Protein AF-A7T8X2-F1 (afdb_monomer_lite)

Sequence (101 aa):
MGEGCTWSRVHMVWGAHGLGCTWSGVHMVWGAHGLGCTWSGVHMAWGAHGLGCTWSGVHMAWGAHGLGCTWSWVNMAWGEHGLGCTWSWVNMVWGAHGLGC

pLDDT: mean 73.7, std 8.92, range [37.06, 85.94]

Structure (mmCIF, N/CA/C/O backbone):
data_AF-A7T8X2-F1
#
_entry.id   AF-A7T8X2-F1
#
loop_
_atom_site.group_PDB
_atom_site.id
_atom_site.type_symbol
_atom_site.label_atom_id
_atom_site.label_alt_id
_atom_site.label_comp_id
_atom_site.label_asym_id
_atom_site.label_entity_id
_atom_site.label_seq_id
_atom_site.pdbx_PDB_ins_code
_atom_site.Cartn_x
_atom_site.Cartn_y
_atom_site.Cartn_z
_atom_site.occupancy
_atom_site.B_iso_or_equiv
_atom_site.auth_seq_id
_atom_site.auth_comp_id
_atom_site.auth_asym_id
_atom_site.auth_atom_id
_atom_site.pdbx_PDB_model_num
ATOM 1 N N . MET A 1 1 ? 10.646 1.507 -14.982 1.00 37.06 1 MET A N 1
ATOM 2 C CA . MET A 1 1 ? 9.607 2.545 -14.848 1.00 37.06 1 MET A CA 1
ATOM 3 C C . MET A 1 1 ? 8.291 1.927 -15.288 1.00 37.06 1 MET A C 1
ATOM 5 O O . MET A 1 1 ? 8.228 1.472 -16.420 1.00 37.06 1 MET A O 1
ATOM 9 N N . GLY A 1 2 ? 7.311 1.794 -14.395 1.00 46.09 2 GLY A N 1
ATOM 10 C CA . GLY A 1 2 ? 5.986 1.266 -14.725 1.00 46.09 2 GLY A CA 1
ATOM 11 C C . GLY A 1 2 ? 4.943 2.279 -14.283 1.00 46.09 2 GLY A C 1
ATOM 12 O O . GLY A 1 2 ? 4.760 2.476 -13.085 1.00 46.09 2 GLY A O 1
ATOM 13 N N . GLU A 1 3 ? 4.330 2.952 -15.248 1.00 45.94 3 GLU A N 1
ATOM 14 C CA . GLU A 1 3 ? 3.209 3.865 -15.040 1.00 45.94 3 GLU A CA 1
ATOM 15 C C . GLU A 1 3 ? 1.985 3.002 -14.667 1.00 45.94 3 GLU A C 1
ATOM 17 O O . GLU A 1 3 ? 1.505 2.237 -15.501 1.00 45.94 3 GLU A O 1
ATOM 22 N N . GLY A 1 4 ? 1.534 3.046 -13.406 1.00 60.16 4 GLY A N 1
ATOM 23 C CA . GLY A 1 4 ? 0.262 2.465 -12.949 1.00 60.16 4 GLY A CA 1
ATOM 24 C C . GLY A 1 4 ? 0.072 0.960 -13.190 1.00 60.16 4 GLY A C 1
ATOM 25 O O . GLY A 1 4 ? -0.660 0.548 -14.087 1.00 60.16 4 GLY A O 1
ATOM 26 N N . CYS A 1 5 ? 0.664 0.112 -12.345 1.00 65.12 5 CYS A N 1
ATOM 27 C CA . CYS A 1 5 ? 0.409 -1.332 -12.367 1.00 65.12 5 CYS A CA 1
ATOM 28 C C . CYS A 1 5 ? -0.646 -1.736 -11.328 1.00 65.12 5 CYS A C 1
ATOM 30 O O . CYS A 1 5 ? -0.539 -1.387 -10.150 1.00 65.12 5 CYS A O 1
ATOM 32 N N . THR A 1 6 ? -1.632 -2.527 -11.752 1.00 72.00 6 THR A N 1
ATOM 33 C CA . THR A 1 6 ? -2.625 -3.142 -10.863 1.00 72.00 6 THR A CA 1
ATOM 34 C C . THR A 1 6 ? -2.302 -4.617 -10.677 1.00 72.00 6 THR A C 1
ATOM 36 O O . THR A 1 6 ? -2.374 -5.405 -11.618 1.00 72.00 6 THR A O 1
ATOM 39 N N . TRP A 1 7 ? -1.968 -5.003 -9.451 1.00 73.00 7 TRP A N 1
ATOM 40 C CA . TRP A 1 7 ? -1.764 -6.398 -9.080 1.00 73.00 7 TRP A CA 1
ATOM 41 C C . TRP A 1 7 ? -2.964 -6.862 -8.270 1.00 73.00 7 TRP A C 1
ATOM 43 O O . TRP A 1 7 ? -3.281 -6.299 -7.223 1.00 73.00 7 TRP A O 1
ATOM 53 N N . SER A 1 8 ? -3.651 -7.885 -8.769 1.00 72.25 8 SER A N 1
ATOM 54 C CA . SER A 1 8 ? -4.782 -8.517 -8.094 1.00 72.25 8 SER A CA 1
ATOM 55 C C . SER A 1 8 ? -4.491 -10.000 -7.892 1.00 72.25 8 SER A C 1
ATOM 57 O O . SER A 1 8 ? -3.801 -10.600 -8.723 1.00 72.25 8 SER A O 1
ATOM 59 N N . ARG A 1 9 ? -5.048 -10.594 -6.823 1.00 79.44 9 ARG A N 1
ATOM 60 C CA . ARG A 1 9 ? -4.954 -12.030 -6.463 1.00 79.44 9 ARG A CA 1
ATOM 61 C C . ARG A 1 9 ? -3.737 -12.350 -5.572 1.00 79.44 9 ARG A C 1
ATOM 63 O O . ARG A 1 9 ? -3.370 -11.517 -4.748 1.00 79.44 9 ARG A O 1
ATOM 70 N N . VAL A 1 10 ? -3.199 -13.571 -5.646 1.00 79.25 10 VAL A N 1
ATOM 71 C CA . VAL A 1 10 ? -2.091 -14.034 -4.795 1.00 79.25 10 VAL A CA 1
ATOM 72 C C . VAL A 1 10 ? -0.776 -13.933 -5.554 1.00 79.25 10 VAL A C 1
ATOM 74 O O . VAL A 1 10 ? -0.667 -14.537 -6.621 1.00 79.25 10 VAL A O 1
ATOM 77 N N . HIS A 1 11 ? 0.207 -13.212 -5.013 1.00 77.94 11 HIS A N 1
ATOM 78 C CA . HIS A 1 11 ? 1.533 -13.098 -5.628 1.00 77.94 11 HIS A CA 1
ATOM 79 C C . HIS A 1 11 ? 2.663 -13.212 -4.609 1.00 77.94 11 HIS A C 1
ATOM 81 O O . HIS A 1 11 ? 2.564 -12.747 -3.473 1.00 77.94 11 HIS A O 1
ATOM 87 N N . MET A 1 12 ? 3.766 -13.808 -5.058 1.00 79.38 12 MET A N 1
ATOM 88 C CA . MET A 1 12 ? 5.060 -13.747 -4.387 1.00 79.38 12 MET A CA 1
ATOM 89 C C . MET A 1 12 ? 6.005 -12.943 -5.268 1.00 79.38 12 MET A C 1
ATOM 91 O O . MET A 1 12 ? 6.245 -13.315 -6.417 1.00 79.38 12 MET A O 1
ATOM 95 N N . VAL A 1 13 ? 6.514 -11.831 -4.744 1.00 74.38 13 VAL A N 1
ATOM 96 C CA . VAL A 1 13 ? 7.345 -10.897 -5.506 1.00 74.38 13 VAL A CA 1
ATOM 97 C C . VAL A 1 13 ? 8.629 -10.619 -4.738 1.00 74.38 13 VAL A C 1
ATOM 99 O O . VAL A 1 13 ? 8.616 -10.297 -3.554 1.00 74.38 13 VAL A O 1
ATOM 102 N N . TRP A 1 14 ? 9.767 -10.727 -5.417 1.00 70.00 14 TRP A N 1
ATOM 103 C CA . TRP A 1 14 ? 11.058 -10.464 -4.782 1.00 70.00 14 TRP A CA 1
ATOM 104 C C . TRP A 1 14 ? 11.337 -8.959 -4.645 1.00 70.00 14 TRP A C 1
ATOM 106 O O . TRP A 1 14 ? 11.885 -8.508 -3.648 1.00 70.00 14 TRP A O 1
ATOM 116 N N . GLY A 1 15 ? 10.872 -8.155 -5.601 1.00 69.00 15 GLY A N 1
ATOM 117 C CA . GLY A 1 15 ? 10.927 -6.699 -5.533 1.00 69.00 15 GLY A CA 1
ATOM 118 C C . GLY A 1 15 ? 9.728 -6.073 -6.234 1.00 69.00 15 GLY A C 1
ATOM 119 O O . GLY A 1 15 ? 9.523 -6.299 -7.424 1.00 69.00 15 GLY A O 1
ATOM 120 N N . ALA A 1 16 ? 8.942 -5.292 -5.502 1.00 69.88 16 ALA A N 1
ATOM 121 C CA . ALA A 1 16 ? 7.843 -4.501 -6.033 1.00 69.88 16 ALA A CA 1
ATOM 122 C C . ALA A 1 16 ? 8.266 -3.030 -6.060 1.00 69.88 16 ALA A C 1
ATOM 124 O O . ALA A 1 16 ? 8.558 -2.453 -5.016 1.00 69.88 16 ALA A O 1
ATOM 125 N N . HIS A 1 17 ? 8.302 -2.422 -7.245 1.00 71.81 17 HIS A N 1
ATOM 126 C CA . HIS A 1 17 ? 8.598 -0.999 -7.410 1.00 71.81 17 HIS A CA 1
ATOM 127 C C . HIS A 1 17 ? 7.486 -0.358 -8.235 1.00 71.81 17 HIS A C 1
ATOM 129 O O . HIS A 1 17 ? 7.200 -0.825 -9.339 1.00 71.81 17 HIS A O 1
ATOM 135 N N . GLY A 1 18 ? 6.839 0.680 -7.707 1.00 67.44 18 GLY A N 1
ATOM 136 C CA . GLY A 1 18 ? 5.656 1.253 -8.342 1.00 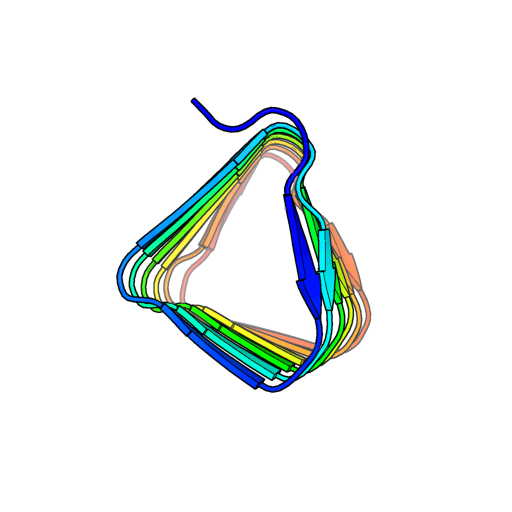67.44 18 GLY A CA 1
ATOM 137 C C . GLY A 1 18 ? 5.473 2.746 -8.107 1.00 67.44 18 GLY A C 1
ATOM 138 O O . GLY A 1 18 ? 5.735 3.251 -7.018 1.00 67.44 18 GLY A O 1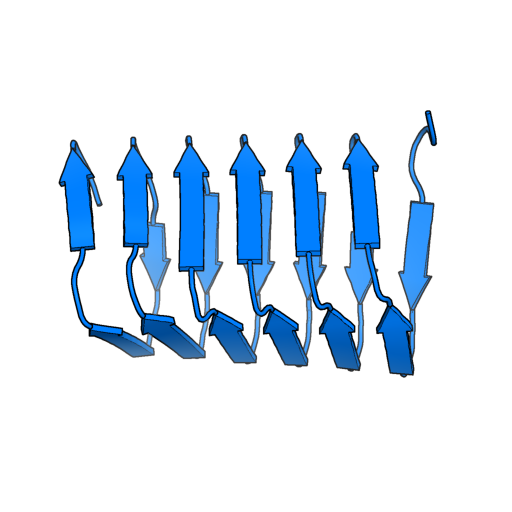
ATOM 139 N N . LEU A 1 19 ? 4.986 3.440 -9.135 1.00 78.19 19 LEU A N 1
ATOM 140 C CA . LEU A 1 19 ? 4.473 4.806 -9.047 1.00 78.19 19 LEU A CA 1
ATOM 141 C C . LEU A 1 19 ? 2.970 4.741 -9.318 1.00 78.19 19 LEU A C 1
ATOM 143 O O . LEU A 1 19 ? 2.563 4.293 -10.390 1.00 78.19 19 LEU A O 1
ATOM 147 N N . GLY A 1 20 ? 2.145 5.127 -8.343 1.00 77.75 20 GLY A N 1
ATOM 148 C CA . GLY A 1 20 ? 0.685 5.077 -8.487 1.00 77.75 20 GLY A CA 1
ATOM 149 C C . GLY A 1 20 ? 0.120 3.661 -8.660 1.00 77.75 20 GLY A C 1
ATOM 150 O O . GLY A 1 20 ? -0.896 3.478 -9.325 1.00 77.75 20 GLY A O 1
ATOM 151 N N . CYS A 1 21 ? 0.795 2.638 -8.126 1.00 76.56 21 CYS A N 1
ATOM 152 C CA . CYS A 1 21 ? 0.364 1.248 -8.274 1.00 76.56 21 CYS A CA 1
ATOM 153 C C . CYS A 1 21 ? -0.694 0.861 -7.237 1.00 76.56 21 CYS A C 1
ATOM 155 O O . CYS A 1 21 ? -0.678 1.336 -6.099 1.00 76.56 21 CYS A O 1
ATOM 157 N N . THR A 1 22 ? -1.560 -0.083 -7.606 1.00 81.69 22 THR A N 1
ATOM 158 C CA . THR A 1 22 ? -2.560 -0.656 -6.698 1.00 81.69 22 THR A CA 1
ATOM 159 C C . THR A 1 22 ? -2.341 -2.154 -6.545 1.00 81.69 22 THR A C 1
ATOM 161 O O . THR A 1 22 ? -2.355 -2.905 -7.520 1.00 81.69 22 THR A O 1
ATOM 164 N N . TRP A 1 23 ? -2.172 -2.590 -5.304 1.00 78.50 23 TRP A N 1
ATOM 165 C CA . TRP A 1 23 ? -1.948 -3.975 -4.914 1.00 78.50 23 TRP A CA 1
ATOM 166 C C . TRP A 1 23 ? -3.147 -4.457 -4.115 1.00 78.50 23 TRP A C 1
ATOM 168 O O . TRP A 1 23 ? -3.477 -3.896 -3.076 1.00 78.50 23 TRP A O 1
ATOM 178 N N . SER A 1 24 ? -3.820 -5.493 -4.602 1.00 83.19 24 SER A N 1
ATOM 179 C CA . SER A 1 24 ? -5.040 -6.027 -4.001 1.00 83.19 24 SER A CA 1
ATOM 180 C C . SER A 1 24 ? -4.982 -7.551 -3.901 1.00 83.19 24 SER A C 1
ATOM 182 O O . SER A 1 24 ? -4.573 -8.233 -4.841 1.00 83.19 24 SER A O 1
ATOM 184 N N . GLY A 1 25 ? -5.363 -8.106 -2.751 1.00 85.25 25 GLY A N 1
ATOM 185 C CA . GLY A 1 25 ? -5.351 -9.552 -2.506 1.00 85.25 25 GLY A CA 1
ATOM 186 C C . GLY A 1 25 ? -4.335 -9.967 -1.447 1.00 85.25 25 GLY A C 1
ATOM 187 O O . GLY A 1 25 ? -4.236 -9.311 -0.413 1.00 85.25 25 GLY A O 1
ATOM 188 N N . VAL A 1 26 ? -3.624 -11.071 -1.685 1.00 83.94 26 VAL A N 1
ATOM 189 C CA . VAL A 1 26 ? -2.637 -11.612 -0.739 1.00 83.94 26 VAL A CA 1
ATOM 190 C C . VAL A 1 26 ? -1.256 -11.541 -1.369 1.00 83.94 26 VAL A C 1
ATOM 192 O O . VAL A 1 26 ? -1.009 -12.212 -2.368 1.00 83.94 26 VAL A O 1
ATOM 195 N N . HIS A 1 27 ? -0.351 -10.750 -0.805 1.00 82.00 27 HIS A N 1
ATOM 196 C CA . HIS A 1 27 ? 0.987 -10.595 -1.373 1.00 82.00 27 HIS A CA 1
ATOM 197 C C . HIS A 1 27 ? 2.067 -10.837 -0.335 1.00 82.00 27 HIS A C 1
ATOM 199 O O . HIS A 1 27 ? 1.992 -10.370 0.799 1.00 82.00 27 HIS A O 1
ATOM 205 N N . MET A 1 28 ? 3.101 -11.553 -0.755 1.00 82.50 28 MET A N 1
ATOM 206 C CA . MET A 1 28 ? 4.334 -11.690 0.005 1.00 82.50 28 MET A CA 1
ATOM 207 C C . MET A 1 28 ? 5.449 -11.040 -0.804 1.00 82.50 28 MET A C 1
ATOM 209 O O . MET A 1 28 ? 5.733 -11.451 -1.932 1.00 82.50 28 MET A O 1
ATOM 213 N N . VAL A 1 29 ? 6.035 -9.988 -0.242 1.00 78.19 29 VAL A N 1
ATOM 214 C CA . VAL A 1 29 ? 6.991 -9.126 -0.929 1.00 78.19 29 VAL A CA 1
ATOM 215 C C . VAL A 1 29 ? 8.269 -9.017 -0.111 1.00 78.19 29 VAL A C 1
ATOM 217 O O . VAL A 1 29 ? 8.245 -8.664 1.064 1.00 78.19 29 VAL A O 1
ATOM 220 N N . TRP A 1 30 ? 9.415 -9.299 -0.726 1.00 75.31 30 TRP A N 1
ATOM 221 C CA . TRP A 1 30 ? 10.690 -9.164 -0.016 1.00 75.31 30 TRP A CA 1
ATOM 222 C C . TRP A 1 30 ? 11.100 -7.691 0.120 1.00 75.31 30 TRP A C 1
ATOM 224 O O . TRP A 1 30 ? 11.446 -7.238 1.206 1.00 75.31 30 TRP A O 1
ATOM 234 N N . GLY A 1 31 ? 10.995 -6.914 -0.960 1.00 74.00 31 GLY A N 1
ATOM 235 C CA . GLY A 1 31 ? 11.196 -5.463 -0.942 1.00 74.00 31 GLY A CA 1
ATOM 236 C C . GLY A 1 31 ? 10.091 -4.725 -1.691 1.00 74.00 31 GLY A C 1
ATOM 237 O O . GLY A 1 31 ? 9.927 -4.926 -2.892 1.00 74.00 31 GLY A O 1
ATOM 238 N N . ALA A 1 32 ? 9.343 -3.868 -1.005 1.00 72.38 32 ALA A N 1
ATOM 239 C CA . ALA A 1 32 ? 8.329 -2.999 -1.587 1.00 72.38 32 ALA A CA 1
ATOM 240 C C . ALA A 1 32 ? 8.809 -1.546 -1.568 1.00 72.38 32 ALA A C 1
ATOM 242 O O . ALA A 1 32 ? 9.171 -1.022 -0.519 1.00 72.38 32 ALA A O 1
ATOM 243 N N . HIS A 1 33 ? 8.775 -0.880 -2.718 1.00 76.50 33 HIS A N 1
ATOM 244 C CA . HIS A 1 33 ? 8.995 0.554 -2.828 1.00 76.50 33 HIS A CA 1
ATOM 245 C C . HIS A 1 33 ? 7.870 1.190 -3.642 1.00 76.50 33 HIS A C 1
ATOM 247 O O . HIS A 1 33 ? 7.604 0.788 -4.778 1.00 76.50 33 HIS A O 1
ATOM 253 N N . GLY A 1 34 ? 7.199 2.180 -3.064 1.00 72.88 34 GLY A N 1
ATOM 254 C CA . GLY A 1 34 ? 6.051 2.820 -3.693 1.00 72.88 34 GLY A CA 1
ATOM 255 C C . GLY A 1 34 ? 6.051 4.329 -3.514 1.00 72.88 34 GLY A C 1
ATOM 256 O O . GLY A 1 34 ? 6.303 4.823 -2.418 1.00 72.88 34 GLY A O 1
ATOM 257 N N . LEU A 1 35 ? 5.705 5.062 -4.571 1.00 81.25 35 LEU A N 1
ATOM 258 C CA . LEU A 1 35 ? 5.265 6.457 -4.459 1.00 81.25 35 LEU A CA 1
ATOM 259 C C . LEU A 1 35 ? 3.783 6.522 -4.827 1.00 81.25 35 LEU A C 1
ATOM 261 O O . LEU A 1 35 ? 3.398 6.048 -5.897 1.00 81.25 35 LEU A O 1
ATOM 265 N N . GLY A 1 36 ? 2.947 7.059 -3.936 1.00 82.06 36 GLY A N 1
ATOM 266 C CA . GLY A 1 36 ? 1.503 7.179 -4.167 1.00 82.06 36 GLY A CA 1
ATOM 267 C C . GLY A 1 36 ? 0.797 5.838 -4.392 1.00 82.06 36 GLY A C 1
ATOM 268 O O . GLY A 1 36 ? -0.131 5.763 -5.191 1.00 82.06 36 GLY A O 1
ATOM 269 N N . CYS A 1 37 ? 1.284 4.755 -3.781 1.00 80.44 37 CYS A N 1
ATOM 270 C CA . CYS A 1 37 ? 0.751 3.411 -4.002 1.00 80.44 37 CYS A CA 1
ATOM 271 C C . CYS A 1 37 ? -0.323 3.040 -2.976 1.00 80.44 37 CYS A C 1
ATOM 273 O O . CYS A 1 37 ? -0.264 3.448 -1.816 1.00 80.44 37 CYS A O 1
ATOM 275 N N . THR A 1 38 ? -1.258 2.186 -3.385 1.00 83.94 38 THR A N 1
ATOM 276 C CA . THR A 1 38 ? -2.314 1.661 -2.513 1.00 83.94 38 THR A CA 1
ATOM 277 C C . THR A 1 38 ? -2.204 0.149 -2.390 1.00 83.94 38 THR A C 1
ATOM 279 O O . THR A 1 38 ? -2.176 -0.561 -3.390 1.00 83.94 38 THR A O 1
ATOM 282 N N . TRP A 1 39 ? -2.180 -0.346 -1.159 1.00 79.81 39 TRP A N 1
ATOM 283 C CA . TRP A 1 39 ? -2.066 -1.753 -0.801 1.00 79.81 39 TRP A CA 1
ATOM 284 C C . TRP A 1 39 ? -3.308 -2.156 -0.009 1.00 79.81 39 TRP A C 1
ATOM 286 O O . TRP A 1 39 ? -3.644 -1.535 0.994 1.00 79.81 39 TRP A O 1
ATOM 296 N N . SER A 1 40 ? -4.037 -3.165 -0.474 1.00 84.88 40 SER A N 1
ATOM 297 C CA . SER A 1 40 ? -5.303 -3.620 0.108 1.00 84.88 40 SER A CA 1
ATOM 298 C C . SER A 1 40 ? -5.336 -5.140 0.240 1.00 84.88 40 SER A C 1
ATOM 300 O O . SER A 1 40 ? -5.021 -5.851 -0.714 1.00 84.88 40 SER A O 1
ATOM 302 N N . GLY A 1 41 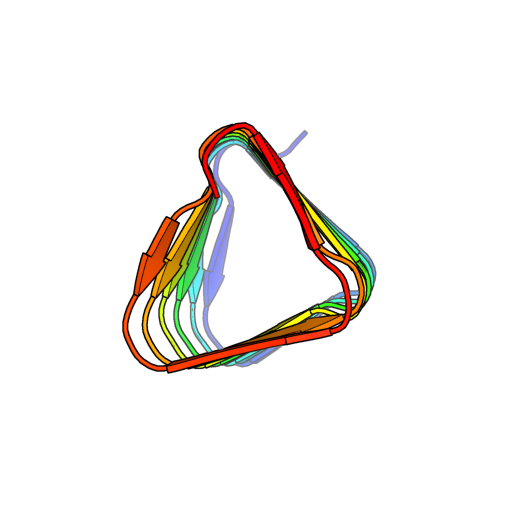? -5.715 -5.655 1.407 1.00 85.94 41 GLY A N 1
ATOM 303 C CA . GLY A 1 41 ? -5.816 -7.095 1.669 1.00 85.94 41 GLY A CA 1
ATOM 304 C C . GLY A 1 41 ? -4.806 -7.577 2.707 1.00 85.94 41 GLY A C 1
ATOM 305 O O . GLY A 1 41 ? -4.655 -6.937 3.742 1.00 85.94 41 GLY A O 1
ATOM 306 N N . VAL A 1 42 ? -4.158 -8.715 2.455 1.00 84.88 42 VAL A N 1
ATOM 307 C CA . VAL A 1 42 ? -3.163 -9.297 3.368 1.00 84.88 42 VAL A CA 1
ATOM 308 C C . VAL A 1 42 ? -1.785 -9.175 2.741 1.00 84.88 42 VAL A C 1
ATOM 310 O O . VAL A 1 42 ? -1.542 -9.758 1.687 1.00 84.88 42 VAL A O 1
ATOM 313 N N . HIS A 1 43 ? -0.877 -8.440 3.375 1.00 80.69 43 HIS A N 1
ATOM 314 C CA . HIS A 1 43 ? 0.465 -8.238 2.841 1.00 80.69 43 HIS A CA 1
ATOM 315 C C . HIS A 1 43 ? 1.534 -8.522 3.881 1.00 80.69 43 HIS A C 1
ATOM 317 O O . HIS A 1 43 ? 1.435 -8.126 5.040 1.00 80.69 43 HIS A O 1
ATOM 323 N N . MET A 1 44 ? 2.580 -9.206 3.440 1.00 83.62 44 MET A N 1
ATOM 324 C CA . MET A 1 44 ? 3.773 -9.457 4.233 1.00 83.62 44 MET A CA 1
ATOM 325 C C . MET A 1 44 ? 4.964 -8.859 3.490 1.00 83.62 44 MET A C 1
ATOM 327 O O . MET A 1 44 ? 5.248 -9.268 2.365 1.00 83.62 44 MET A O 1
ATOM 331 N N . ALA A 1 45 ? 5.624 -7.879 4.102 1.00 79.12 45 ALA A N 1
ATOM 332 C CA . ALA A 1 45 ? 6.752 -7.154 3.540 1.00 79.12 45 ALA A CA 1
ATOM 333 C C . ALA A 1 45 ? 7.992 -7.300 4.432 1.00 79.12 45 ALA A C 1
ATOM 335 O O . ALA A 1 45 ? 7.952 -6.985 5.619 1.00 79.12 45 ALA A O 1
ATOM 336 N N . TRP A 1 46 ? 9.124 -7.737 3.878 1.00 77.69 46 TRP A N 1
ATOM 337 C CA . TRP A 1 46 ? 10.371 -7.758 4.659 1.00 77.69 46 TRP A CA 1
ATOM 338 C C . TRP A 1 46 ? 10.986 -6.357 4.766 1.00 77.69 46 TRP A C 1
ATOM 340 O O . TRP A 1 46 ? 11.445 -5.953 5.829 1.00 77.69 46 TRP A O 1
ATOM 350 N N . GLY A 1 47 ? 10.940 -5.585 3.682 1.00 75.00 47 GLY A N 1
ATOM 351 C CA . GLY A 1 47 ? 11.264 -4.162 3.675 1.00 75.00 47 GLY A CA 1
ATOM 352 C C . GLY A 1 47 ? 10.230 -3.384 2.873 1.00 75.00 47 GLY A C 1
ATOM 353 O O . GLY A 1 47 ? 10.017 -3.680 1.700 1.00 75.00 47 GLY A O 1
ATOM 354 N N . ALA A 1 48 ? 9.594 -2.392 3.487 1.00 71.88 48 ALA A N 1
ATOM 355 C CA . ALA A 1 48 ? 8.634 -1.505 2.847 1.00 71.88 48 ALA A CA 1
ATOM 356 C C . ALA A 1 48 ? 9.146 -0.065 2.901 1.00 71.88 48 ALA A C 1
ATOM 358 O O . ALA A 1 48 ? 9.445 0.455 3.970 1.00 71.88 48 ALA A O 1
ATOM 359 N N . HIS A 1 49 ? 9.229 0.599 1.752 1.00 77.88 49 HIS A N 1
ATOM 360 C CA . HIS A 1 49 ? 9.543 2.018 1.666 1.00 77.88 49 HIS A CA 1
ATOM 361 C C . HIS A 1 49 ? 8.468 2.743 0.854 1.00 77.88 49 HIS A C 1
ATOM 363 O O . HIS A 1 49 ? 8.261 2.455 -0.324 1.00 77.88 49 HIS A O 1
ATOM 369 N N . GLY A 1 50 ? 7.771 3.693 1.468 1.00 73.69 50 GLY A N 1
ATOM 370 C CA . GLY A 1 50 ? 6.635 4.374 0.857 1.00 73.69 50 GLY A CA 1
ATOM 371 C C . GLY A 1 50 ? 6.706 5.887 1.007 1.00 73.69 50 GLY A C 1
ATOM 372 O O . GLY A 1 50 ? 7.023 6.384 2.082 1.00 73.69 50 GLY A O 1
ATOM 373 N N . LEU A 1 51 ? 6.357 6.629 -0.043 1.00 80.62 51 LEU A N 1
ATOM 374 C CA . LEU A 1 51 ? 5.987 8.045 0.081 1.00 80.62 51 LEU A CA 1
ATOM 375 C C . LEU A 1 51 ? 4.525 8.203 -0.335 1.00 80.62 51 LEU A C 1
ATOM 377 O O . LEU A 1 51 ? 4.153 7.786 -1.434 1.00 80.62 51 LEU A O 1
ATOM 381 N N . GLY A 1 52 ? 3.690 8.766 0.540 1.00 82.25 52 GLY A N 1
ATOM 382 C CA . GLY A 1 52 ? 2.261 8.963 0.277 1.00 82.25 52 GLY A CA 1
ATOM 383 C C . GLY A 1 52 ? 1.512 7.660 -0.011 1.00 82.25 52 GLY A C 1
ATOM 384 O O . GLY A 1 52 ? 0.657 7.629 -0.892 1.00 82.25 52 GLY A O 1
ATOM 385 N N . CYS A 1 53 ? 1.894 6.558 0.639 1.00 79.44 53 CYS A N 1
ATOM 386 C CA . CYS A 1 53 ? 1.299 5.245 0.389 1.00 79.44 53 CYS A CA 1
ATOM 387 C C . CYS A 1 53 ? 0.193 4.920 1.393 1.00 79.44 53 CYS A C 1
ATOM 389 O O . CYS A 1 53 ? 0.282 5.258 2.572 1.00 79.44 53 CYS A O 1
ATOM 391 N N . THR A 1 54 ? -0.820 4.190 0.940 1.00 83.12 54 THR A N 1
ATOM 392 C CA . THR A 1 54 ? -1.930 3.745 1.787 1.00 83.12 54 THR A CA 1
ATOM 393 C C . THR A 1 54 ? -1.956 2.229 1.862 1.00 83.12 54 THR A C 1
ATOM 395 O O . THR A 1 54 ? -2.022 1.559 0.837 1.00 83.12 54 THR A O 1
ATOM 398 N N . TRP A 1 55 ? -1.953 1.694 3.075 1.00 78.31 55 TRP A N 1
ATOM 399 C CA . TRP A 1 55 ? -1.988 0.274 3.392 1.00 78.31 55 TRP A CA 1
ATOM 400 C C . TRP A 1 55 ? -3.269 -0.018 4.180 1.00 78.31 55 TRP A C 1
ATOM 402 O O . TRP A 1 55 ? -3.519 0.560 5.233 1.00 78.31 55 TRP A O 1
ATOM 412 N N . SER A 1 56 ? -4.132 -0.883 3.653 1.00 83.62 56 SER A N 1
ATOM 413 C CA . SER A 1 56 ? -5.425 -1.248 4.247 1.00 83.62 56 SER A CA 1
ATOM 414 C C . SER A 1 56 ? -5.568 -2.763 4.368 1.00 83.62 56 SER A C 1
ATOM 416 O O . SER A 1 56 ? -5.356 -3.477 3.390 1.00 83.62 56 SER A O 1
ATOM 418 N N . GLY A 1 57 ? -5.907 -3.259 5.557 1.00 84.88 57 GLY A N 1
ATOM 419 C CA . GLY A 1 57 ? -6.080 -4.688 5.828 1.00 84.88 57 GLY A CA 1
ATOM 420 C C . GLY A 1 57 ? -5.049 -5.229 6.817 1.00 84.88 57 GLY A C 1
ATOM 421 O O . GLY A 1 57 ? -4.707 -4.557 7.786 1.00 84.88 57 GLY A O 1
ATOM 422 N N . VAL A 1 58 ? -4.591 -6.462 6.608 1.00 83.56 58 VAL A N 1
ATOM 423 C CA . VAL A 1 58 ? -3.620 -7.101 7.505 1.00 83.56 58 VAL A CA 1
ATOM 424 C C . VAL A 1 58 ? -2.231 -6.958 6.911 1.00 83.56 58 VAL A C 1
ATOM 426 O O . VAL A 1 58 ? -1.961 -7.496 5.839 1.00 83.56 58 VAL A O 1
ATOM 429 N N . HIS A 1 59 ? -1.354 -6.261 7.620 1.00 77.69 59 HIS A N 1
ATOM 430 C CA . HIS A 1 59 ? -0.005 -5.964 7.164 1.00 77.69 59 HIS A CA 1
ATOM 431 C C . HIS A 1 59 ? 1.029 -6.406 8.187 1.00 77.69 59 HIS A C 1
ATOM 433 O O . HIS A 1 59 ? 0.885 -6.165 9.385 1.00 77.69 59 HIS A O 1
ATOM 439 N N . MET A 1 60 ? 2.077 -7.066 7.708 1.00 81.56 60 MET A N 1
ATOM 440 C CA . MET A 1 60 ? 3.239 -7.427 8.510 1.00 81.56 60 MET A CA 1
ATOM 441 C C . MET A 1 60 ? 4.494 -6.888 7.829 1.00 81.56 60 MET A C 1
ATOM 443 O O . MET A 1 60 ? 4.785 -7.287 6.702 1.00 81.56 60 MET A O 1
ATOM 447 N N . ALA A 1 61 ? 5.223 -5.998 8.500 1.00 76.19 61 ALA A N 1
ATOM 448 C CA . ALA A 1 61 ? 6.437 -5.369 7.994 1.00 76.19 61 ALA A CA 1
ATOM 449 C C . ALA A 1 61 ? 7.633 -5.618 8.932 1.00 76.19 61 ALA A C 1
ATOM 451 O O . ALA A 1 61 ? 7.555 -5.335 10.122 1.00 76.19 61 ALA A O 1
ATOM 452 N N . TRP A 1 62 ? 8.762 -6.123 8.423 1.00 76.62 62 TRP A N 1
ATOM 453 C CA . TRP A 1 62 ? 9.992 -6.258 9.237 1.00 76.62 62 TRP A CA 1
ATOM 454 C C . TRP A 1 62 ? 10.861 -4.991 9.229 1.00 76.62 62 TRP A C 1
ATOM 456 O O . TRP A 1 62 ? 11.767 -4.841 10.039 1.00 76.62 62 TRP A O 1
ATOM 466 N N . GLY A 1 63 ? 10.610 -4.076 8.302 1.00 73.19 63 GLY A N 1
ATOM 467 C CA . GLY A 1 63 ? 11.250 -2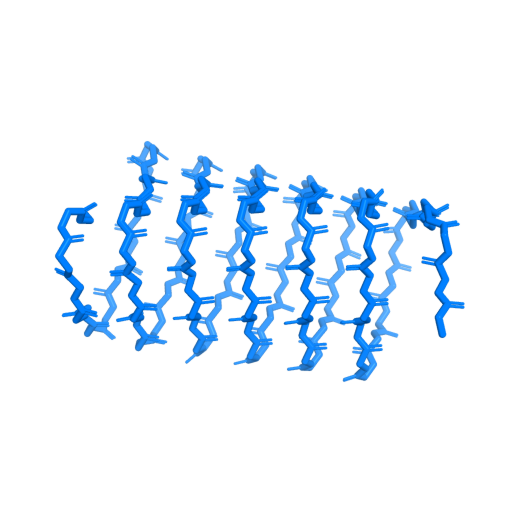.771 8.269 1.00 73.19 63 GLY A CA 1
ATOM 468 C C . GLY A 1 63 ? 10.429 -1.852 7.392 1.00 73.19 63 GLY A C 1
ATOM 469 O O . GLY A 1 63 ? 10.273 -2.119 6.199 1.00 73.19 63 GLY A O 1
ATOM 470 N N . ALA A 1 64 ? 9.879 -0.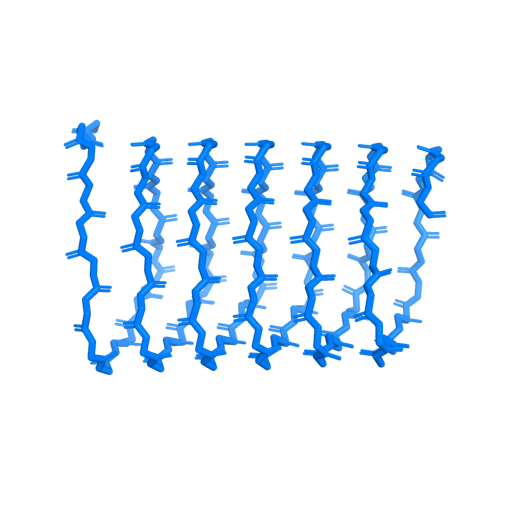798 7.979 1.00 70.38 64 ALA A N 1
ATOM 471 C CA . ALA A 1 64 ? 9.015 0.133 7.275 1.00 70.38 64 ALA A CA 1
ATOM 472 C C . ALA A 1 64 ? 9.607 1.540 7.337 1.00 70.38 64 ALA A C 1
ATOM 474 O O . ALA A 1 64 ? 9.913 2.058 8.411 1.00 70.38 64 ALA A O 1
ATOM 475 N N . HIS A 1 65 ? 9.770 2.159 6.168 1.00 76.06 65 HIS A N 1
ATOM 476 C CA . HIS A 1 65 ? 10.158 3.554 6.051 1.00 76.06 65 HIS A CA 1
ATOM 477 C C . HIS A 1 65 ? 9.108 4.340 5.266 1.00 76.06 65 HIS A C 1
ATOM 479 O O . HIS A 1 65 ? 8.844 4.047 4.099 1.00 76.06 65 HIS A O 1
ATOM 485 N N . GLY A 1 66 ? 8.485 5.329 5.901 1.00 71.75 66 GLY A N 1
ATOM 486 C CA . GLY A 1 66 ? 7.316 6.011 5.350 1.00 71.75 66 GLY A CA 1
ATOM 487 C C . GLY A 1 66 ? 7.360 7.527 5.503 1.00 71.75 66 GLY A C 1
ATOM 488 O O . GLY A 1 66 ? 7.601 8.026 6.595 1.00 71.75 66 GLY A O 1
ATOM 489 N N . LEU A 1 67 ? 7.058 8.285 4.447 1.00 78.00 67 LEU A N 1
ATOM 490 C CA . LEU A 1 67 ? 6.670 9.697 4.598 1.00 78.00 67 LEU A CA 1
ATOM 491 C C . LEU A 1 67 ? 5.223 9.867 4.147 1.00 78.00 67 LEU A C 1
ATOM 493 O O . LEU A 1 67 ? 4.899 9.573 2.995 1.00 78.00 67 LEU A O 1
ATOM 497 N N . GLY A 1 68 ? 4.354 10.339 5.042 1.00 79.94 68 GLY A N 1
ATOM 498 C CA . GLY A 1 68 ? 2.932 10.525 4.742 1.00 79.94 68 GLY A CA 1
ATOM 499 C C . GLY A 1 68 ? 2.200 9.216 4.434 1.00 79.94 68 GLY A C 1
ATOM 500 O O . GLY A 1 68 ? 1.339 9.194 3.556 1.00 79.94 68 GLY A O 1
ATOM 501 N N . CYS A 1 69 ? 2.588 8.109 5.074 1.00 75.56 69 CYS A N 1
ATOM 502 C CA . CYS A 1 69 ? 1.962 6.807 4.853 1.00 75.56 69 CYS A CA 1
ATOM 503 C C . CYS A 1 69 ? 0.805 6.569 5.826 1.00 75.56 69 CYS A C 1
ATOM 505 O O . CYS A 1 69 ? 0.884 6.920 6.999 1.00 75.56 69 CYS A O 1
ATOM 507 N N . THR A 1 70 ? -0.245 5.901 5.365 1.00 79.50 70 THR A N 1
ATOM 508 C CA . THR A 1 70 ? -1.395 5.545 6.205 1.00 79.50 70 THR A CA 1
ATOM 509 C C . THR A 1 70 ? -1.560 4.041 6.256 1.00 79.50 70 THR A C 1
ATOM 511 O O . THR A 1 70 ? -1.638 3.400 5.212 1.00 79.50 70 THR A O 1
ATOM 514 N N . TRP A 1 71 ? -1.671 3.495 7.462 1.00 76.00 71 TRP A N 1
ATOM 515 C CA . TRP A 1 71 ? -1.861 2.077 7.732 1.00 76.00 71 TRP A CA 1
ATOM 516 C C . TRP A 1 71 ? -3.162 1.880 8.509 1.00 76.00 71 TRP A C 1
ATOM 518 O O . TRP A 1 71 ? -3.383 2.480 9.560 1.00 76.00 71 TRP A O 1
ATOM 528 N N . SER A 1 72 ? -4.056 1.053 7.979 1.00 78.19 72 SER A N 1
ATOM 529 C CA . SER A 1 72 ? -5.391 0.821 8.537 1.00 78.19 72 SER A CA 1
ATOM 530 C C . SER A 1 72 ? -5.644 -0.662 8.780 1.00 78.19 72 SER A C 1
ATOM 532 O O . SER A 1 72 ? -5.331 -1.467 7.903 1.00 78.19 72 SER A O 1
ATOM 534 N N . TRP A 1 73 ? -6.326 -0.964 9.895 1.00 77.94 73 TRP A N 1
ATOM 535 C CA . TRP A 1 73 ? -6.794 -2.275 10.379 1.00 77.94 73 TRP A CA 1
ATOM 536 C C . TRP A 1 73 ? -5.846 -3.011 11.323 1.00 77.94 73 TRP A C 1
ATOM 538 O O . TRP A 1 73 ? -5.955 -2.851 12.537 1.00 77.94 73 TRP A O 1
ATOM 548 N N . VAL A 1 74 ? -4.987 -3.879 10.801 1.00 77.56 74 VAL A N 1
ATOM 549 C CA . VAL A 1 74 ? -4.087 -4.681 11.630 1.00 77.56 74 VAL A CA 1
ATOM 550 C C . VAL A 1 74 ? -2.703 -4.554 11.048 1.00 77.56 74 VAL A C 1
ATOM 552 O O . VAL A 1 74 ? -2.445 -5.058 9.958 1.00 77.56 74 VAL A O 1
ATOM 555 N N . ASN A 1 75 ? -1.821 -3.888 11.780 1.00 71.69 75 ASN A N 1
ATOM 556 C CA . ASN A 1 75 ? -0.433 -3.757 11.386 1.00 71.69 75 ASN A CA 1
ATOM 557 C C . ASN A 1 75 ? 0.494 -4.323 12.460 1.00 71.69 75 ASN A C 1
ATOM 559 O O . ASN A 1 75 ? 0.348 -4.039 13.650 1.00 71.69 75 ASN A O 1
ATOM 563 N N . MET A 1 76 ? 1.452 -5.132 12.026 1.00 75.88 76 MET A N 1
ATOM 564 C CA . MET A 1 76 ? 2.561 -5.577 12.850 1.00 75.88 76 MET A CA 1
ATOM 565 C C . MET A 1 76 ? 3.846 -5.122 12.191 1.00 75.88 76 MET A C 1
ATOM 567 O O . MET A 1 76 ? 4.142 -5.539 11.073 1.00 75.88 76 MET A O 1
ATOM 571 N N . ALA A 1 77 ? 4.606 -4.293 12.891 1.00 70.69 77 ALA A N 1
ATOM 572 C CA . ALA A 1 77 ? 5.840 -3.764 12.365 1.00 70.69 77 ALA A CA 1
ATOM 573 C C . ALA A 1 77 ? 7.008 -3.891 13.325 1.00 70.69 77 ALA A C 1
ATOM 575 O O . ALA A 1 77 ? 6.888 -3.663 14.528 1.00 70.69 77 ALA A O 1
ATOM 576 N N . TRP A 1 78 ? 8.164 -4.212 12.766 1.00 72.62 78 TRP A N 1
ATOM 577 C CA . TRP A 1 78 ? 9.435 -4.228 13.469 1.00 72.62 78 TRP A CA 1
ATOM 578 C C . TRP A 1 78 ? 10.313 -3.141 12.845 1.00 72.62 78 TRP A C 1
ATOM 580 O O . TRP A 1 78 ? 10.494 -3.141 11.640 1.00 72.62 78 TRP A O 1
ATOM 590 N N . GLY A 1 79 ? 10.811 -2.173 13.616 1.00 68.44 79 GLY A N 1
ATOM 591 C CA . GLY A 1 79 ? 11.645 -1.096 13.067 1.00 68.44 79 GLY A CA 1
ATOM 592 C C . GLY A 1 79 ? 10.906 -0.178 12.082 1.00 68.44 79 GLY A C 1
ATOM 593 O O . GLY A 1 79 ? 11.049 -0.285 10.865 1.00 68.44 79 GLY A O 1
ATOM 594 N N . GLU A 1 80 ? 10.147 0.761 12.631 1.00 65.44 80 GLU A N 1
ATOM 595 C CA . GLU A 1 80 ? 9.425 1.804 11.901 1.00 65.44 80 GLU A CA 1
ATOM 596 C C . GLU A 1 80 ? 10.228 3.107 11.890 1.00 65.44 80 GLU A C 1
ATOM 598 O O . GLU A 1 80 ? 10.654 3.586 12.946 1.00 65.44 80 GLU A O 1
ATOM 603 N N . HIS A 1 81 ? 10.399 3.720 10.718 1.00 68.56 81 HIS A N 1
ATOM 604 C CA . HIS A 1 81 ? 10.975 5.056 10.611 1.00 68.56 81 HIS A CA 1
ATOM 605 C C . HIS A 1 81 ? 10.188 5.929 9.635 1.00 68.56 81 HIS A C 1
ATOM 607 O O . HIS A 1 81 ? 10.140 5.664 8.436 1.00 68.56 81 HIS A O 1
ATOM 613 N N . GLY A 1 82 ? 9.565 7.000 10.121 1.00 65.25 82 GLY A N 1
ATOM 614 C CA . GLY A 1 82 ? 8.721 7.808 9.251 1.00 65.25 82 GLY A CA 1
ATOM 615 C C . GLY A 1 82 ? 8.361 9.188 9.766 1.00 65.25 82 GLY A C 1
ATOM 616 O O . GLY A 1 82 ? 8.539 9.510 10.936 1.00 65.25 82 GLY A O 1
ATOM 617 N N . LEU A 1 83 ? 7.868 10.030 8.860 1.00 69.19 83 LEU A N 1
ATOM 618 C CA . LEU A 1 83 ? 7.336 11.356 9.184 1.00 69.19 83 LEU A CA 1
ATOM 619 C C . LEU A 1 83 ? 5.892 11.436 8.700 1.00 69.19 83 LEU A C 1
ATOM 621 O O . LEU A 1 83 ? 5.615 11.151 7.532 1.00 69.19 83 LEU A O 1
ATOM 625 N N . GLY A 1 84 ? 4.975 11.826 9.588 1.00 68.69 84 GLY A N 1
ATOM 626 C CA . GLY A 1 84 ? 3.554 11.950 9.251 1.00 68.69 84 GLY A CA 1
ATOM 627 C C . GLY A 1 84 ? 2.893 10.620 8.883 1.00 68.69 84 GLY A C 1
ATOM 628 O O . GLY A 1 84 ? 2.075 10.587 7.965 1.00 68.69 84 GLY A O 1
ATOM 629 N N . CYS A 1 85 ? 3.288 9.519 9.529 1.00 69.19 85 CYS A N 1
ATOM 630 C CA . CYS A 1 85 ? 2.638 8.226 9.329 1.00 69.19 85 CYS A CA 1
ATOM 631 C C . CYS A 1 85 ? 1.431 8.094 10.258 1.00 69.19 85 CYS A C 1
ATOM 633 O O . CYS A 1 85 ? 1.513 8.457 11.424 1.00 69.19 85 CYS A O 1
ATOM 635 N N . THR A 1 86 ? 0.316 7.568 9.758 1.00 72.44 86 THR A N 1
ATOM 636 C CA . THR A 1 86 ? -0.901 7.385 10.557 1.00 72.44 86 THR A CA 1
ATOM 637 C C . THR A 1 86 ? -1.280 5.919 10.665 1.00 72.44 86 THR A C 1
ATOM 639 O O . THR A 1 86 ? -1.310 5.192 9.672 1.00 72.44 86 THR A O 1
ATOM 642 N N . TRP A 1 87 ? -1.608 5.499 11.886 1.00 70.69 87 TRP A N 1
ATOM 643 C CA . TRP A 1 87 ? -2.031 4.142 12.222 1.00 70.69 87 TRP A CA 1
ATOM 644 C C . TRP A 1 87 ? -3.470 4.175 12.709 1.00 70.69 87 TRP A C 1
ATOM 646 O O . TRP A 1 87 ? -3.845 5.034 13.504 1.00 70.69 87 TRP A O 1
ATOM 656 N N . SER A 1 88 ? -4.299 3.247 12.252 1.00 71.38 88 SER A N 1
ATOM 657 C CA . SER A 1 88 ? -5.676 3.127 12.729 1.00 71.38 88 SER A CA 1
ATOM 658 C C . SER A 1 88 ? -5.988 1.690 13.114 1.00 71.38 88 SER A C 1
ATOM 660 O O . SER A 1 88 ? -5.613 0.769 12.388 1.00 71.38 88 SER A O 1
ATOM 662 N N . TRP A 1 89 ? -6.762 1.540 14.196 1.00 75.44 89 TRP A N 1
ATOM 663 C CA . TRP A 1 89 ? -7.233 0.281 14.787 1.00 75.44 89 TRP A CA 1
ATOM 664 C C . TRP A 1 89 ? -6.193 -0.447 15.646 1.00 75.44 89 TRP A C 1
ATOM 666 O O . TRP A 1 89 ? -5.965 -0.033 16.779 1.00 75.44 89 TRP A O 1
ATOM 676 N N . VAL A 1 90 ? -5.600 -1.538 15.158 1.00 72.44 90 VAL A N 1
ATOM 677 C CA . VAL A 1 90 ? -4.705 -2.399 15.940 1.00 72.44 90 VAL A CA 1
ATOM 678 C C . VAL A 1 90 ? -3.312 -2.337 15.337 1.00 72.44 90 VAL A C 1
ATOM 680 O O . VAL A 1 90 ? -3.095 -2.765 14.206 1.00 72.44 90 VAL A O 1
ATOM 683 N N . ASN A 1 91 ? -2.359 -1.811 16.103 1.00 67.62 91 ASN A N 1
ATOM 684 C CA . ASN A 1 91 ? -0.976 -1.690 15.670 1.00 67.62 91 ASN A CA 1
ATOM 685 C C . ASN A 1 91 ? -0.033 -2.234 16.743 1.00 67.62 91 ASN A C 1
ATOM 687 O O . ASN A 1 91 ? -0.122 -1.846 17.908 1.00 67.62 91 ASN A O 1
ATOM 691 N N . MET A 1 92 ? 0.874 -3.120 16.345 1.00 72.50 92 MET A N 1
ATOM 692 C CA . MET A 1 92 ? 1.938 -3.632 17.198 1.00 72.50 92 MET A CA 1
ATOM 693 C C . MET A 1 92 ? 3.274 -3.257 16.568 1.00 72.50 92 MET A C 1
ATOM 695 O O . MET A 1 92 ? 3.691 -3.871 15.589 1.00 72.50 92 MET A O 1
ATOM 699 N N . VAL A 1 93 ? 3.924 -2.237 17.131 1.00 68.00 93 VAL A N 1
ATOM 700 C CA . VAL A 1 93 ? 5.210 -1.731 16.639 1.00 68.00 93 VAL A CA 1
ATOM 701 C C . VAL A 1 93 ? 6.308 -2.056 17.631 1.00 68.00 93 VAL A C 1
ATOM 703 O O . VAL A 1 93 ? 6.224 -1.688 18.805 1.00 68.00 93 VAL A O 1
ATOM 706 N N . TRP A 1 94 ? 7.365 -2.703 17.152 1.00 66.12 94 TRP A N 1
ATOM 707 C CA . TRP A 1 94 ? 8.557 -2.972 17.936 1.00 66.12 94 TRP A CA 1
ATOM 708 C C . TRP A 1 94 ? 9.715 -2.104 17.437 1.00 66.12 94 TRP A C 1
ATOM 710 O O . TRP A 1 94 ? 10.413 -2.441 16.483 1.00 66.12 94 TRP A O 1
ATOM 720 N N . GLY A 1 95 ? 9.867 -0.939 18.076 1.00 66.12 95 GLY A N 1
ATOM 721 C CA . GLY A 1 95 ? 10.823 0.106 17.701 1.00 66.12 95 GLY A CA 1
ATOM 722 C C . GLY A 1 95 ? 10.258 1.051 16.641 1.00 66.12 95 GLY A C 1
ATOM 723 O O . GLY A 1 95 ? 10.115 0.666 15.486 1.00 66.12 95 GLY A O 1
ATOM 724 N N . ALA A 1 96 ? 9.957 2.287 17.042 1.00 61.91 96 ALA A N 1
ATOM 725 C CA . ALA A 1 96 ? 9.506 3.362 16.162 1.00 61.91 96 ALA A CA 1
ATOM 726 C C . ALA A 1 96 ? 10.398 4.589 16.348 1.00 61.91 96 ALA A C 1
ATOM 728 O O . ALA A 1 96 ? 10.711 4.959 17.481 1.00 61.91 96 ALA A O 1
ATOM 729 N N . HIS A 1 97 ? 10.796 5.225 15.252 1.00 62.50 97 HIS A N 1
ATOM 730 C CA . HIS A 1 9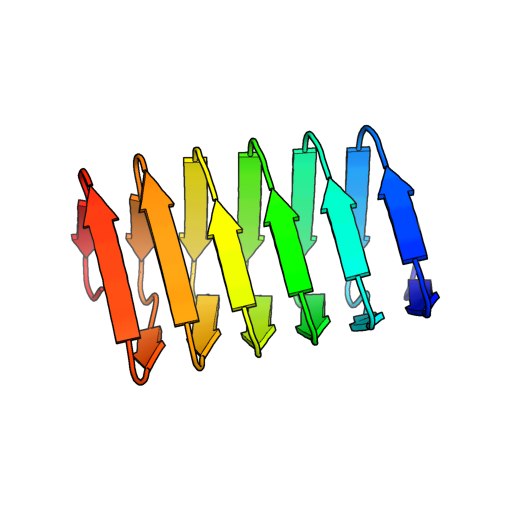7 ? 11.606 6.435 15.278 1.00 62.50 97 HIS A CA 1
ATOM 731 C C . HIS A 1 97 ? 11.102 7.412 14.211 1.00 62.50 97 HIS A C 1
ATOM 733 O O . HIS A 1 97 ? 11.316 7.222 13.018 1.00 62.50 97 HIS A O 1
ATOM 739 N N . GLY A 1 98 ? 10.387 8.457 14.625 1.00 57.12 98 GLY A N 1
ATOM 740 C CA . GLY A 1 98 ? 9.721 9.349 13.682 1.00 57.12 98 GLY A CA 1
ATOM 741 C C . GLY A 1 98 ? 9.070 10.555 14.344 1.00 57.12 98 GLY A C 1
ATOM 742 O O . GLY A 1 98 ? 8.653 10.490 15.497 1.00 57.12 98 GLY A O 1
ATOM 743 N N . LEU A 1 99 ? 8.992 11.671 13.619 1.00 53.56 99 LEU A N 1
ATOM 744 C CA . LEU A 1 99 ? 8.273 12.873 14.053 1.00 53.56 99 LEU A CA 1
ATOM 745 C C . LEU A 1 99 ? 6.853 12.838 13.467 1.00 53.56 99 LEU A C 1
ATOM 747 O O . LEU A 1 99 ? 6.681 12.774 12.249 1.00 53.56 99 LEU A O 1
ATOM 751 N N . GLY A 1 100 ? 5.838 12.893 14.334 1.00 54.50 100 GLY A N 1
ATOM 752 C CA . GLY A 1 100 ? 4.425 12.910 13.931 1.00 54.50 100 GLY A CA 1
ATOM 753 C C . GLY A 1 100 ? 3.882 11.549 13.480 1.00 54.50 100 GLY A C 1
ATOM 754 O O . GLY A 1 100 ? 3.224 11.486 12.445 1.00 54.50 100 GLY A O 1
ATOM 755 N N . CYS A 1 101 ? 4.210 10.488 14.224 1.00 52.12 101 CYS A N 1
ATOM 756 C CA . CYS A 1 101 ? 3.694 9.125 14.052 1.00 52.12 101 CYS A CA 1
ATOM 757 C C . CYS A 1 101 ? 2.718 8.758 15.175 1.00 52.12 101 CYS A C 1
ATOM 759 O O . CYS A 1 101 ? 2.924 9.279 16.297 1.00 52.12 101 CYS A O 1
#

Secondary structure (DSSP, 8-state):
--BS-EEEEEEEEEEEEEES-EEEEEEEEEEEEEES-EEEEEEEEEEEEEES-EEEEEEEESSEEEES-EEEEEEEEEEEEEES-EEEEEEEEEEEEEE--

Foldseek 3Di:
DDAEAEAEEEDEEAEAADECYEAYYAYEYAEYEYECYEAYEAYEYAEYEYECYEHYYAYEYADYEYECYEHEDHYEYEHAEYENYYYYDHYHYHDYDYHND

Organism: Nematostella vectensis (NCBI:txid45351)

Radius of gyration: 12.09 Å; chains: 1; bounding box: 19×27×33 Å